Protein AF-A0A970EW71-F1 (afdb_monomer_lite)

Secondary structure (DSSP, 8-state):
-HHHHTT-TTEEEEEE-HHHHTT---TT----EEEEE-TT-HHHHHHHHHHHHHTTS-------------

Structure (mmCIF, N/CA/C/O backbone):
data_AF-A0A970EW71-F1
#
_entry.id   AF-A0A970EW71-F1
#
loop_
_atom_site.group_PDB
_atom_site.id
_atom_site.type_symbol
_atom_site.label_atom_id
_atom_site.label_alt_id
_atom_site.label_comp_id
_atom_site.label_asym_id
_atom_site.label_entity_id
_atom_site.label_seq_id
_atom_site.pdbx_PDB_ins_code
_atom_site.Cartn_x
_atom_site.Cartn_y
_atom_site.Cartn_z
_atom_site.occupancy
_atom_site.B_iso_or_equiv
_atom_site.auth_seq_id
_atom_site.auth_comp_id
_atom_site.auth_asym_id
_atom_site.auth_atom_id
_atom_site.pdbx_PDB_model_num
ATOM 1 N N . MET A 1 1 ? 5.106 -5.520 6.217 1.00 85.56 1 MET A N 1
ATOM 2 C CA . MET A 1 1 ? 3.909 -4.970 5.538 1.00 85.56 1 MET A CA 1
ATOM 3 C C . MET A 1 1 ? 2.703 -5.904 5.636 1.00 85.56 1 MET A C 1
ATOM 5 O O . MET A 1 1 ? 1.797 -5.555 6.379 1.00 85.56 1 MET A O 1
ATOM 9 N N . LYS A 1 2 ? 2.704 -7.109 5.031 1.00 85.81 2 LYS A N 1
ATOM 10 C CA . LYS A 1 2 ? 1.591 -8.082 5.162 1.00 85.81 2 LYS A CA 1
ATOM 11 C C . LYS A 1 2 ? 1.163 -8.326 6.618 1.00 85.81 2 LYS A C 1
ATOM 13 O O . LYS A 1 2 ? 0.016 -8.086 6.955 1.00 85.81 2 LYS A O 1
ATOM 18 N N . GLU A 1 3 ? 2.102 -8.679 7.497 1.00 90.00 3 GLU A N 1
ATOM 19 C CA . GLU A 1 3 ? 1.834 -8.949 8.926 1.00 90.00 3 GLU A CA 1
ATOM 20 C C . GLU A 1 3 ? 1.245 -7.755 9.703 1.00 90.00 3 GLU A C 1
ATOM 22 O O . GLU A 1 3 ? 0.697 -7.934 10.787 1.00 90.00 3 GLU A O 1
ATOM 27 N N . ARG A 1 4 ? 1.380 -6.528 9.178 1.00 92.25 4 ARG A N 1
ATOM 28 C CA . ARG A 1 4 ? 0.853 -5.303 9.799 1.00 92.25 4 ARG A CA 1
ATOM 29 C C . ARG A 1 4 ? -0.534 -4.942 9.272 1.00 92.25 4 ARG A C 1
ATOM 31 O O . ARG A 1 4 ? -1.331 -4.406 10.031 1.00 92.25 4 ARG A O 1
ATOM 38 N N . LEU A 1 5 ? -0.805 -5.243 8.002 1.00 93.56 5 LEU A N 1
ATOM 39 C CA . LEU A 1 5 ? -2.067 -4.931 7.329 1.00 93.56 5 LEU A CA 1
ATOM 40 C C . LEU A 1 5 ? -3.105 -6.050 7.493 1.00 93.56 5 LEU A C 1
ATOM 42 O O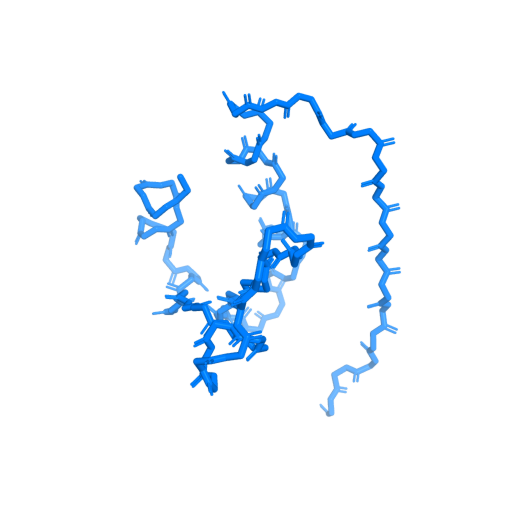 . LEU A 1 5 ? -4.268 -5.760 7.719 1.00 93.56 5 LEU A O 1
ATOM 46 N N . GLU A 1 6 ? -2.688 -7.319 7.451 1.00 92.62 6 GLU A N 1
ATOM 47 C CA . GLU A 1 6 ? -3.569 -8.496 7.555 1.00 92.62 6 GLU A CA 1
ATOM 48 C C . GLU A 1 6 ? -4.439 -8.534 8.834 1.00 92.62 6 GLU A C 1
ATOM 50 O O . GLU A 1 6 ? -5.584 -8.971 8.749 1.00 92.62 6 GLU A O 1
ATOM 55 N N . PRO A 1 7 ? -3.984 -8.057 10.014 1.00 94.88 7 PRO A N 1
ATOM 56 C CA . PRO A 1 7 ? -4.833 -8.002 11.209 1.00 94.88 7 PRO A CA 1
ATOM 57 C C . PRO A 1 7 ? -5.869 -6.865 11.217 1.00 94.88 7 PRO A C 1
ATOM 59 O O . PRO A 1 7 ? -6.722 -6.831 12.109 1.00 94.88 7 PRO A O 1
ATOM 62 N N . LEU A 1 8 ? -5.770 -5.891 10.308 1.00 97.06 8 LEU A N 1
ATOM 63 C CA . LEU A 1 8 ? -6.657 -4.731 10.291 1.00 97.06 8 LEU A CA 1
ATOM 64 C C . LEU A 1 8 ? -8.005 -5.138 9.699 1.00 97.06 8 LEU A C 1
ATOM 66 O O . LEU A 1 8 ? -8.097 -5.489 8.531 1.00 97.06 8 LEU A O 1
ATOM 70 N N . HIS A 1 9 ? -9.065 -5.057 10.506 1.00 96.69 9 HIS A N 1
ATOM 71 C CA . HIS A 1 9 ? -10.408 -5.507 10.116 1.00 96.69 9 HIS A CA 1
ATOM 72 C C . HIS A 1 9 ? -10.981 -4.807 8.874 1.00 96.69 9 HIS A C 1
ATOM 74 O O . HIS A 1 9 ? -11.902 -5.335 8.261 1.00 96.69 9 HIS A O 1
ATOM 80 N N . PHE A 1 10 ? -10.464 -3.623 8.542 1.00 96.62 10 PHE A N 1
ATOM 81 C CA . PHE A 1 10 ? -10.881 -2.831 7.393 1.00 96.62 10 PHE A CA 1
ATOM 82 C C . PHE A 1 10 ? -10.021 -3.081 6.149 1.00 96.62 10 PHE A C 1
ATOM 84 O O . PHE A 1 10 ? -10.320 -2.494 5.125 1.00 96.62 10 PHE A O 1
ATOM 91 N N . VAL A 1 11 ? -8.968 -3.906 6.197 1.00 97.19 11 VAL A N 1
ATOM 92 C CA . VAL A 1 11 ? -8.162 -4.256 5.015 1.00 97.19 11 VAL A CA 1
ATOM 93 C C . VAL A 1 11 ? -8.629 -5.605 4.478 1.00 97.19 11 VAL A C 1
ATOM 95 O O . VAL A 1 11 ? -8.566 -6.615 5.176 1.00 97.19 11 VAL A O 1
ATOM 98 N N . TYR A 1 12 ? -9.080 -5.635 3.228 1.00 96.12 12 TYR A N 1
ATOM 99 C CA . TYR A 1 12 ? -9.601 -6.841 2.587 1.00 96.12 12 TYR A CA 1
ATOM 100 C C . TYR A 1 12 ? -8.524 -7.625 1.844 1.00 96.12 12 TYR A C 1
ATOM 102 O O . TYR A 1 12 ? -8.504 -8.856 1.900 1.00 96.12 12 TYR A O 1
ATOM 110 N N . ALA A 1 13 ? -7.628 -6.928 1.142 1.00 95.75 13 ALA A N 1
ATOM 111 C CA . ALA A 1 13 ? -6.597 -7.563 0.332 1.00 95.75 13 ALA A CA 1
ATOM 112 C C . ALA A 1 13 ? -5.386 -6.653 0.097 1.00 95.75 13 ALA A C 1
ATOM 114 O O . ALA A 1 13 ? -5.456 -5.433 0.216 1.00 95.75 13 ALA A O 1
ATOM 115 N N . MET A 1 14 ? -4.263 -7.275 -0.266 1.00 94.81 14 MET A N 1
ATOM 116 C CA . MET A 1 14 ? -3.058 -6.594 -0.734 1.00 94.81 14 MET A CA 1
ATOM 117 C C . MET A 1 14 ? -2.368 -7.449 -1.798 1.00 94.81 14 MET A C 1
ATOM 119 O O . MET A 1 14 ? -2.173 -8.648 -1.577 1.00 94.81 14 MET A O 1
ATOM 123 N N . TRP A 1 15 ? -1.983 -6.853 -2.924 1.00 94.56 15 TRP A N 1
ATOM 124 C CA . TRP A 1 15 ? -1.298 -7.551 -4.016 1.00 94.56 15 TRP A CA 1
ATOM 125 C C . TRP A 1 15 ? -0.349 -6.625 -4.785 1.00 94.56 15 TRP A C 1
ATOM 127 O O . TRP A 1 15 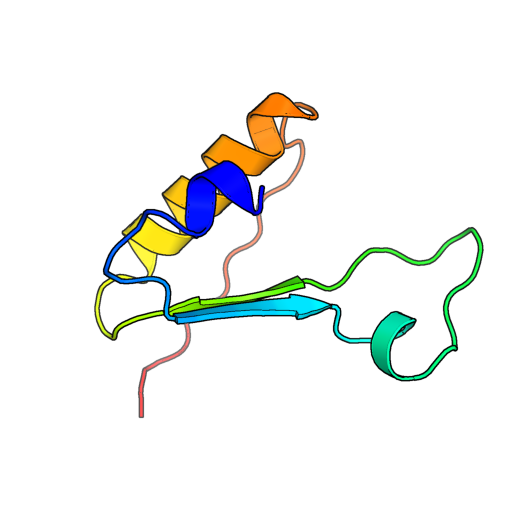? -0.354 -5.411 -4.581 1.00 94.56 15 TRP A O 1
ATOM 137 N N . LEU A 1 16 ? 0.501 -7.230 -5.618 1.00 94.69 16 LEU A N 1
ATOM 138 C CA . LEU A 1 16 ? 1.407 -6.516 -6.514 1.00 94.69 16 LEU A CA 1
ATOM 139 C C . LEU A 1 16 ? 0.715 -6.234 -7.843 1.00 94.69 16 LEU A C 1
ATOM 141 O O . LEU A 1 16 ? -0.002 -7.085 -8.371 1.00 94.69 16 LEU A O 1
ATOM 145 N N . GLU A 1 17 ? 0.956 -5.044 -8.366 1.00 95.19 17 GLU A N 1
ATOM 146 C CA . GLU A 1 17 ? 0.384 -4.548 -9.613 1.00 95.19 17 GLU A CA 1
ATOM 147 C C . GLU A 1 17 ? 1.478 -4.150 -10.606 1.00 95.19 17 GLU A C 1
ATOM 149 O O . GLU A 1 17 ? 2.659 -4.464 -10.434 1.00 95.19 17 GLU A O 1
ATOM 154 N N . GLY A 1 18 ? 1.069 -3.491 -11.688 1.00 96.00 18 GLY A N 1
ATOM 155 C CA . GLY A 1 18 ? 1.987 -2.814 -12.592 1.00 96.00 18 GLY A CA 1
ATOM 156 C C . GLY A 1 18 ? 2.930 -3.777 -13.304 1.00 96.00 18 GLY A C 1
ATOM 157 O O . GLY A 1 18 ? 2.498 -4.798 -13.848 1.00 96.00 18 GLY A O 1
ATOM 158 N N . ALA A 1 19 ? 4.220 -3.434 -13.353 1.00 96.12 19 ALA A N 1
ATOM 159 C CA . ALA A 1 19 ? 5.212 -4.198 -14.113 1.00 96.12 19 ALA A CA 1
ATOM 160 C C . ALA A 1 19 ? 5.389 -5.635 -13.590 1.00 96.12 19 ALA A C 1
ATOM 162 O O . ALA A 1 19 ? 5.624 -6.549 -14.388 1.00 96.12 19 ALA A O 1
ATOM 163 N N . ASP A 1 20 ? 5.228 -5.853 -12.281 1.00 95.75 20 ASP A N 1
ATOM 164 C CA . ASP A 1 20 ? 5.289 -7.185 -11.671 1.00 95.75 20 ASP A CA 1
ATOM 165 C C . ASP A 1 20 ? 4.138 -8.071 -12.173 1.00 95.75 20 ASP A C 1
ATOM 167 O O . ASP A 1 20 ? 4.369 -9.174 -12.680 1.00 95.75 20 ASP A O 1
ATOM 171 N N . ALA A 1 21 ? 2.913 -7.534 -12.175 1.00 94.19 21 ALA A N 1
ATOM 172 C CA . ALA A 1 21 ? 1.708 -8.256 -12.588 1.00 94.19 21 ALA A CA 1
ATOM 173 C C . ALA A 1 21 ? 1.745 -8.744 -14.050 1.00 94.19 21 ALA A C 1
ATOM 175 O O . ALA A 1 21 ? 1.091 -9.732 -14.393 1.00 94.19 21 ALA A O 1
ATOM 176 N N . VAL A 1 22 ? 2.525 -8.086 -14.916 1.00 94.81 22 VAL A N 1
ATOM 177 C CA . VAL A 1 22 ? 2.673 -8.444 -16.340 1.00 94.81 22 VAL A CA 1
ATOM 178 C C . VAL A 1 22 ? 4.033 -9.058 -16.685 1.00 94.81 22 VAL A C 1
ATOM 180 O O . VAL A 1 22 ? 4.339 -9.234 -17.866 1.00 94.81 22 VAL A O 1
ATOM 183 N N . CYS A 1 23 ? 4.845 -9.407 -15.681 1.00 93.75 23 CYS A N 1
ATOM 184 C CA . CYS A 1 23 ? 6.191 -9.964 -15.860 1.00 93.75 23 CYS A CA 1
ATOM 185 C C . CYS A 1 23 ? 7.117 -9.073 -16.716 1.00 93.75 23 CYS A C 1
ATOM 187 O O . CYS A 1 23 ? 7.925 -9.580 -17.496 1.00 93.75 23 CYS A O 1
ATOM 189 N N . ALA A 1 24 ? 6.988 -7.752 -16.581 1.00 96.12 24 ALA A N 1
ATOM 190 C CA . ALA A 1 24 ? 7.805 -6.756 -17.275 1.00 96.12 24 ALA A CA 1
ATOM 191 C C . ALA A 1 24 ? 8.799 -6.034 -16.346 1.00 96.12 24 ALA A C 1
ATOM 193 O O . ALA A 1 24 ? 9.391 -5.040 -16.758 1.00 96.12 24 ALA A O 1
ATOM 194 N N . VAL A 1 25 ? 8.971 -6.516 -15.111 1.00 96.94 25 VAL A N 1
ATOM 195 C CA . VAL A 1 25 ? 9.876 -5.925 -14.117 1.00 96.94 25 VAL A CA 1
ATOM 196 C C . VAL A 1 25 ? 11.344 -6.011 -14.559 1.00 96.94 25 VAL A C 1
ATOM 198 O O . VAL A 1 25 ? 11.785 -7.020 -15.118 1.00 96.94 25 VAL A O 1
ATOM 201 N N . ASP A 1 26 ? 12.111 -4.964 -14.272 1.00 95.88 26 ASP A N 1
ATOM 202 C CA . ASP A 1 26 ? 13.560 -4.898 -14.466 1.00 95.88 26 ASP A CA 1
ATOM 203 C C . ASP A 1 26 ? 14.278 -4.306 -13.237 1.00 95.88 26 ASP A C 1
ATOM 205 O O . ASP A 1 26 ? 13.676 -4.091 -12.186 1.00 95.88 26 ASP A O 1
ATOM 209 N N . GLU A 1 27 ? 15.589 -4.069 -13.344 1.00 96.44 27 GLU A N 1
ATOM 210 C CA . GLU A 1 27 ? 16.407 -3.571 -12.227 1.00 96.44 27 GLU A CA 1
ATOM 211 C C . GLU A 1 27 ? 16.118 -2.117 -11.818 1.00 96.44 27 GLU A C 1
ATOM 213 O O . GLU A 1 27 ? 16.573 -1.679 -10.761 1.00 96.44 27 GLU A O 1
ATOM 218 N N . TYR A 1 28 ? 15.387 -1.370 -12.647 1.00 94.88 28 TYR A N 1
ATOM 219 C CA . TYR A 1 28 ? 15.051 0.036 -12.419 1.00 94.88 28 TYR A CA 1
ATOM 220 C C . TYR A 1 28 ? 13.584 0.243 -12.051 1.00 94.88 28 TYR A C 1
ATOM 222 O O . TYR A 1 28 ? 13.186 1.371 -11.759 1.00 94.88 28 TYR A O 1
ATOM 230 N N . SER A 1 29 ? 12.794 -0.826 -12.083 1.00 95.00 29 SER A N 1
ATOM 231 C CA . SER A 1 29 ? 11.374 -0.793 -11.780 1.00 95.00 29 SER A CA 1
ATOM 232 C C . SER A 1 29 ? 11.145 -0.542 -10.289 1.00 95.00 29 SER A C 1
ATOM 234 O O . SER A 1 29 ? 11.818 -1.111 -9.426 1.00 95.00 29 SER A O 1
ATOM 236 N N . ASP A 1 30 ? 10.178 0.315 -9.990 1.00 94.50 30 ASP A N 1
ATOM 237 C CA . ASP A 1 30 ? 9.579 0.427 -8.670 1.00 94.50 30 ASP A CA 1
ATOM 238 C C . ASP A 1 30 ? 8.596 -0.728 -8.410 1.00 94.50 30 ASP A C 1
ATOM 240 O O . ASP A 1 30 ? 8.411 -1.630 -9.231 1.00 94.50 30 ASP A O 1
ATOM 244 N N . ILE A 1 31 ? 8.031 -0.753 -7.201 1.00 93.00 31 ILE A N 1
ATOM 245 C CA . ILE A 1 31 ? 7.082 -1.779 -6.770 1.00 93.00 31 ILE A CA 1
ATOM 246 C C . ILE A 1 31 ? 5.712 -1.128 -6.605 1.00 93.00 31 ILE A C 1
ATOM 248 O O . ILE A 1 31 ? 5.510 -0.326 -5.691 1.00 93.00 31 ILE A O 1
ATOM 252 N N . ASP A 1 32 ? 4.763 -1.546 -7.436 1.00 95.00 32 ASP A N 1
ATOM 253 C CA . ASP A 1 32 ? 3.360 -1.163 -7.325 1.00 95.00 32 ASP A CA 1
ATOM 254 C C . ASP A 1 32 ? 2.624 -2.104 -6.363 1.00 95.00 32 ASP A C 1
ATOM 256 O O . ASP A 1 32 ? 2.570 -3.320 -6.570 1.00 95.00 32 ASP A O 1
ATOM 260 N N . ILE A 1 33 ? 2.033 -1.548 -5.304 1.00 93.56 33 ILE A N 1
ATOM 261 C CA . ILE A 1 33 ? 1.229 -2.292 -4.326 1.00 93.56 33 ILE A CA 1
ATOM 262 C C . ILE A 1 33 ? -0.181 -1.719 -4.308 1.00 93.56 33 ILE A C 1
ATOM 264 O O . ILE A 1 33 ? -0.363 -0.523 -4.077 1.00 93.56 33 ILE A O 1
ATOM 268 N N . TRP A 1 34 ? -1.178 -2.590 -4.445 1.00 95.00 34 TRP A N 1
ATOM 269 C CA . TRP A 1 34 ? -2.569 -2.252 -4.160 1.00 95.00 34 TRP A CA 1
ATOM 270 C C . TRP A 1 34 ? -2.94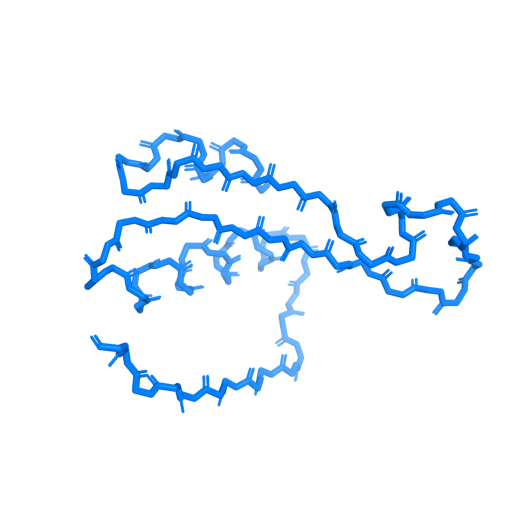4 -2.755 -2.765 1.00 95.00 34 TRP A C 1
ATOM 272 O O . TRP A 1 34 ? -2.625 -3.889 -2.402 1.00 95.00 34 TRP A O 1
ATOM 282 N N . VAL A 1 35 ? -3.632 -1.918 -1.987 1.00 95.50 35 VAL A N 1
ATOM 283 C CA . VAL A 1 35 ? -4.332 -2.300 -0.752 1.00 95.50 35 VAL A CA 1
ATOM 284 C C . VAL A 1 35 ? -5.821 -2.007 -0.927 1.00 95.50 35 VAL A C 1
ATOM 286 O O . VAL A 1 35 ? -6.188 -0.866 -1.192 1.00 95.50 35 VAL A O 1
ATOM 289 N N . ASP A 1 36 ? -6.657 -3.033 -0.806 1.00 95.88 36 ASP A N 1
ATOM 290 C CA . ASP A 1 36 ? -8.118 -2.919 -0.823 1.00 95.88 36 ASP A CA 1
ATOM 291 C C . ASP A 1 36 ? -8.647 -2.869 0.612 1.00 95.88 36 ASP A C 1
ATOM 293 O O . ASP A 1 36 ? -8.209 -3.654 1.463 1.00 95.88 36 ASP A O 1
ATOM 297 N N . PHE A 1 37 ? -9.544 -1.930 0.897 1.00 95.75 37 PHE A N 1
ATOM 298 C CA . PHE A 1 37 ? -10.008 -1.627 2.246 1.00 95.75 37 PHE A CA 1
ATOM 299 C C . PHE A 1 37 ? -11.436 -1.063 2.266 1.00 95.75 37 PHE A C 1
ATOM 301 O O . PHE A 1 37 ? -11.961 -0.625 1.249 1.00 95.75 37 PHE A O 1
ATOM 308 N N . GLU A 1 38 ? -12.059 -1.094 3.444 1.00 96.25 38 GLU A N 1
ATOM 309 C CA . GLU A 1 38 ? -13.423 -0.620 3.701 1.00 96.25 38 GLU A CA 1
ATOM 310 C C . GLU A 1 38 ? -13.583 0.882 3.432 1.00 96.25 38 GLU A C 1
ATOM 312 O O . GLU A 1 38 ? -12.708 1.694 3.754 1.00 96.25 38 GLU A O 1
ATOM 317 N N . ASP A 1 39 ? -14.752 1.266 2.921 1.00 92.06 39 ASP A N 1
ATOM 318 C CA . ASP A 1 39 ? -15.076 2.667 2.673 1.00 92.06 39 ASP A CA 1
ATOM 319 C C . ASP A 1 39 ? -14.965 3.504 3.962 1.00 92.06 39 ASP A C 1
ATOM 321 O O . ASP A 1 39 ? -15.240 3.047 5.070 1.00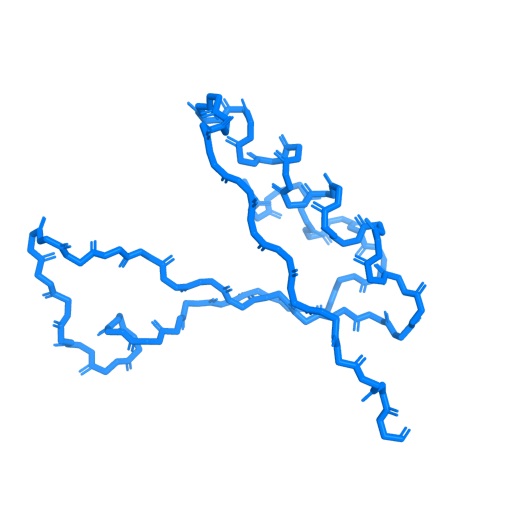 92.06 39 ASP A O 1
ATOM 325 N N . ALA A 1 40 ? -14.588 4.777 3.815 1.00 92.56 40 ALA A N 1
ATOM 326 C CA . ALA A 1 40 ? -14.354 5.728 4.910 1.00 92.56 40 ALA A CA 1
ATOM 327 C C . ALA A 1 40 ? -13.140 5.450 5.827 1.00 92.56 40 ALA A C 1
ATOM 329 O O . ALA A 1 40 ? -12.903 6.258 6.723 1.00 92.56 40 ALA A O 1
ATOM 330 N N . TYR A 1 41 ? -12.336 4.409 5.571 1.00 95.06 41 TYR A N 1
ATOM 331 C CA . TYR A 1 41 ? -11.065 4.140 6.273 1.00 95.06 41 TYR A CA 1
ATOM 332 C C . TYR A 1 41 ? -9.820 4.590 5.486 1.00 95.06 41 TYR A C 1
ATOM 334 O O . TYR A 1 41 ? -8.717 4.101 5.721 1.00 95.06 41 TYR A O 1
ATOM 342 N N . GLU A 1 42 ? -9.976 5.511 4.530 1.00 92.69 42 GLU A N 1
ATOM 343 C CA . GLU A 1 42 ? -8.898 5.960 3.635 1.00 92.69 42 GLU A CA 1
ATOM 344 C C . GLU A 1 42 ? -7.680 6.504 4.406 1.00 92.69 42 GLU A C 1
ATOM 346 O O . GLU A 1 42 ? -6.543 6.093 4.167 1.00 92.69 42 GLU A O 1
ATOM 351 N N . GLU A 1 43 ? -7.905 7.390 5.380 1.00 93.56 43 GLU A N 1
ATOM 352 C CA . GLU A 1 43 ? -6.816 7.999 6.152 1.00 93.56 43 GLU A CA 1
ATOM 353 C C . GLU A 1 43 ? -6.149 6.974 7.093 1.00 93.56 43 GLU A C 1
ATOM 355 O O . GLU A 1 43 ? -4.923 6.967 7.234 1.00 93.56 43 GLU A O 1
ATOM 360 N N . GLU A 1 44 ? -6.918 6.069 7.705 1.00 95.88 44 GLU A N 1
ATOM 361 C CA . GLU A 1 44 ? -6.406 4.963 8.520 1.00 95.88 44 GLU A CA 1
ATOM 362 C C . GLU A 1 44 ? -5.581 3.972 7.690 1.00 95.88 44 GLU A C 1
ATOM 364 O O . GLU A 1 44 ? -4.532 3.507 8.149 1.00 95.88 44 GLU A O 1
ATOM 369 N N . ALA A 1 45 ? -6.017 3.671 6.465 1.00 94.62 45 ALA A N 1
ATOM 370 C CA . ALA A 1 45 ? -5.288 2.821 5.535 1.00 94.62 45 ALA A CA 1
ATOM 371 C C . ALA A 1 45 ? -3.950 3.460 5.139 1.00 94.62 45 ALA A C 1
ATOM 373 O O . ALA A 1 45 ? -2.912 2.797 5.232 1.00 94.62 45 ALA A O 1
ATOM 374 N N . TYR A 1 46 ? -3.933 4.755 4.801 1.00 93.31 46 TYR A N 1
ATOM 375 C CA . TYR A 1 46 ? -2.688 5.478 4.519 1.00 93.31 46 TYR A CA 1
ATOM 376 C C . TYR A 1 46 ? -1.725 5.446 5.704 1.00 93.31 46 TYR A C 1
ATOM 378 O O . TYR A 1 46 ? -0.555 5.100 5.540 1.00 93.31 46 TYR A O 1
ATOM 386 N N . GLN A 1 47 ? -2.207 5.730 6.915 1.00 94.81 47 GLN A N 1
ATOM 387 C CA . GLN A 1 47 ? -1.375 5.694 8.121 1.00 94.81 47 GLN A CA 1
ATOM 388 C C . GLN A 1 47 ? -0.811 4.296 8.401 1.00 94.81 47 GLN A C 1
ATOM 390 O O . GLN A 1 47 ? 0.356 4.168 8.778 1.00 94.81 47 GLN A O 1
ATOM 395 N N . ALA A 1 48 ? -1.611 3.245 8.209 1.00 95.19 48 ALA A N 1
ATOM 396 C CA . ALA A 1 48 ? -1.168 1.870 8.401 1.00 95.19 48 ALA A CA 1
ATOM 397 C C . ALA A 1 48 ? -0.064 1.478 7.407 1.00 95.19 48 ALA A C 1
ATOM 399 O O . ALA A 1 48 ? 0.953 0.905 7.811 1.00 95.19 48 ALA A O 1
ATOM 400 N N . VAL A 1 49 ? -0.235 1.821 6.126 1.00 95.00 49 VAL A N 1
ATOM 401 C CA . VAL A 1 49 ? 0.771 1.582 5.082 1.00 95.00 49 VAL A CA 1
ATOM 402 C C . VAL A 1 49 ? 2.044 2.378 5.369 1.00 95.00 49 VAL A C 1
ATOM 404 O O . VAL A 1 49 ? 3.132 1.806 5.375 1.00 95.00 49 VAL A O 1
ATOM 407 N N . GLU A 1 50 ? 1.926 3.666 5.695 1.00 94.44 50 GLU A N 1
ATOM 408 C CA . GLU A 1 50 ? 3.070 4.528 6.014 1.00 94.44 50 GLU A CA 1
ATOM 409 C C . GLU A 1 50 ? 3.850 4.026 7.227 1.00 94.44 50 GLU A C 1
ATOM 411 O O . GLU A 1 50 ? 5.081 3.957 7.191 1.00 94.44 50 GLU A O 1
ATOM 416 N N . SER A 1 51 ? 3.150 3.620 8.289 1.00 94.25 51 SER A N 1
ATOM 417 C CA . SER A 1 51 ? 3.778 3.029 9.468 1.00 94.25 51 SER A CA 1
ATOM 418 C C . SER A 1 51 ? 4.518 1.739 9.115 1.00 94.25 51 SER A C 1
ATOM 420 O O . SER A 1 51 ? 5.623 1.520 9.604 1.00 94.25 51 SER A O 1
ATOM 422 N N . ALA A 1 52 ? 3.932 0.886 8.271 1.00 94.31 52 ALA A N 1
ATOM 423 C CA . ALA A 1 52 ? 4.545 -0.374 7.873 1.00 94.31 52 ALA A CA 1
ATOM 424 C C . ALA A 1 52 ? 5.768 -0.181 6.957 1.00 94.31 52 ALA A C 1
ATOM 426 O O . ALA A 1 52 ? 6.729 -0.941 7.070 1.00 94.31 52 ALA A O 1
ATOM 427 N N . LEU A 1 53 ? 5.749 0.815 6.066 1.00 93.88 53 LEU A N 1
ATOM 428 C CA . LEU A 1 53 ? 6.888 1.169 5.210 1.00 93.88 53 LEU A CA 1
ATOM 429 C C . LEU A 1 53 ? 8.013 1.839 6.009 1.00 93.88 53 LEU A C 1
ATOM 431 O O . LEU A 1 53 ? 9.185 1.540 5.782 1.00 93.88 53 LEU A O 1
ATOM 435 N N . SER A 1 54 ? 7.663 2.665 6.999 1.00 93.69 54 SER A N 1
ATOM 436 C CA . SER A 1 54 ? 8.626 3.369 7.860 1.00 93.69 54 SER A CA 1
ATOM 437 C C . SER A 1 54 ? 9.507 2.432 8.698 1.00 93.69 54 SER A C 1
ATOM 439 O O . SER A 1 54 ? 10.593 2.821 9.121 1.00 93.69 54 SER A O 1
ATOM 441 N N . GLU A 1 55 ? 9.066 1.192 8.934 1.00 93.06 55 GLU A N 1
ATOM 442 C CA . GLU A 1 55 ? 9.875 0.151 9.586 1.00 93.06 55 GLU A CA 1
ATOM 443 C C . GLU A 1 55 ? 10.996 -0.388 8.681 1.00 93.06 55 GLU A C 1
ATOM 445 O O . GLU A 1 55 ? 11.981 -0.928 9.183 1.00 93.06 55 GLU A O 1
ATOM 450 N N . ILE A 1 56 ? 10.858 -0.242 7.360 1.00 92.50 56 ILE A N 1
ATOM 451 C CA . ILE A 1 56 ? 11.860 -0.660 6.372 1.00 92.50 56 ILE A CA 1
ATOM 452 C C . ILE A 1 56 ? 12.867 0.471 6.151 1.00 92.50 56 ILE A C 1
ATOM 454 O O . ILE A 1 56 ? 14.077 0.254 6.195 1.00 92.50 56 ILE A O 1
ATOM 458 N N . SER A 1 57 ? 12.365 1.683 5.915 1.00 93.56 57 SER A N 1
ATOM 459 C CA . SER A 1 57 ? 13.163 2.891 5.721 1.00 93.56 57 SER A CA 1
ATOM 460 C C . SER A 1 57 ? 12.306 4.126 5.972 1.00 93.56 57 SER A C 1
ATOM 462 O O . SER A 1 57 ? 11.092 4.089 5.803 1.00 93.56 57 SER A O 1
ATOM 464 N N . ALA A 1 58 ? 12.941 5.246 6.319 1.00 94.00 58 ALA A N 1
ATOM 465 C CA . ALA A 1 58 ? 12.252 6.528 6.379 1.00 94.00 58 ALA A CA 1
ATOM 466 C C . ALA A 1 58 ? 11.633 6.879 5.016 1.00 94.00 58 ALA A C 1
ATOM 468 O O . ALA A 1 58 ? 12.280 6.717 3.980 1.00 94.00 58 ALA A O 1
ATOM 469 N N . ILE A 1 59 ? 10.400 7.386 5.049 1.00 93.75 59 ILE A N 1
ATOM 470 C CA . ILE A 1 59 ? 9.713 7.929 3.876 1.00 93.75 59 ILE A CA 1
ATOM 471 C C . ILE A 1 59 ? 10.303 9.311 3.588 1.00 93.75 59 ILE A C 1
ATOM 473 O O . ILE A 1 59 ? 10.240 10.211 4.427 1.00 93.75 59 ILE A O 1
ATOM 477 N N . ASP A 1 60 ? 10.890 9.472 2.409 1.00 94.69 60 ASP A N 1
ATOM 478 C CA . ASP A 1 60 ? 11.520 10.709 1.943 1.00 94.69 60 ASP A CA 1
ATOM 479 C C . ASP A 1 60 ? 10.563 11.594 1.127 1.00 94.69 60 ASP A C 1
ATOM 481 O O . ASP A 1 60 ? 10.713 12.818 1.111 1.00 94.69 60 ASP A O 1
ATOM 485 N N . TYR A 1 61 ? 9.548 10.993 0.498 1.00 93.25 61 TYR A N 1
ATOM 486 C CA . TYR A 1 61 ? 8.542 11.678 -0.302 1.00 93.25 61 TYR A CA 1
ATOM 487 C C . TYR A 1 61 ? 7.141 11.071 -0.125 1.00 93.25 61 TYR A C 1
ATOM 489 O O . TYR A 1 61 ? 6.961 9.858 -0.166 1.00 93.25 61 TYR A O 1
ATOM 497 N N . LYS A 1 62 ? 6.129 11.935 0.039 1.00 91.25 62 LYS A N 1
ATOM 498 C CA . LYS A 1 62 ? 4.708 11.562 0.117 1.00 91.25 62 LYS A CA 1
ATOM 499 C C . LYS A 1 62 ? 3.895 12.426 -0.839 1.00 91.25 62 LYS A C 1
ATOM 501 O O . LYS A 1 62 ? 3.916 13.654 -0.744 1.00 91.25 62 LYS A O 1
ATOM 506 N N . TYR A 1 63 ? 3.135 11.775 -1.711 1.00 91.31 63 TYR A N 1
ATOM 507 C CA . TYR A 1 63 ? 2.184 12.414 -2.612 1.00 91.31 63 TYR A CA 1
ATOM 508 C C . TYR A 1 63 ? 0.835 11.709 -2.507 1.00 91.31 63 TYR A C 1
ATOM 510 O O . TYR A 1 63 ? 0.762 10.493 -2.637 1.00 91.31 63 TYR A O 1
ATOM 518 N N . VAL A 1 64 ? -0.221 12.476 -2.237 1.00 87.38 64 VAL A N 1
ATOM 519 C CA . VAL A 1 64 ? -1.581 11.957 -2.045 1.00 87.38 64 VAL A CA 1
ATOM 520 C C . VAL A 1 64 ? -2.506 12.664 -3.022 1.00 87.38 64 VAL A C 1
ATOM 522 O O . VAL A 1 64 ? -2.561 13.897 -3.046 1.00 87.38 64 VAL A O 1
ATOM 525 N N . VAL A 1 65 ? -3.248 11.885 -3.808 1.00 89.00 65 VAL A N 1
ATOM 526 C CA . VAL A 1 65 ? -4.272 12.390 -4.725 1.00 89.00 65 VAL A CA 1
ATOM 527 C C . VAL A 1 65 ? -5.634 12.015 -4.170 1.00 89.00 65 VAL A C 1
ATOM 529 O O . VAL A 1 65 ? -5.954 10.839 -4.049 1.00 89.00 65 VAL A O 1
ATOM 532 N N . LYS A 1 66 ? -6.444 13.025 -3.840 1.00 84.81 66 LYS A N 1
ATOM 533 C CA . LYS A 1 66 ? -7.817 12.802 -3.385 1.00 84.81 66 LYS A CA 1
ATOM 534 C C . LYS A 1 66 ? -8.740 12.701 -4.589 1.00 84.81 66 LYS A C 1
A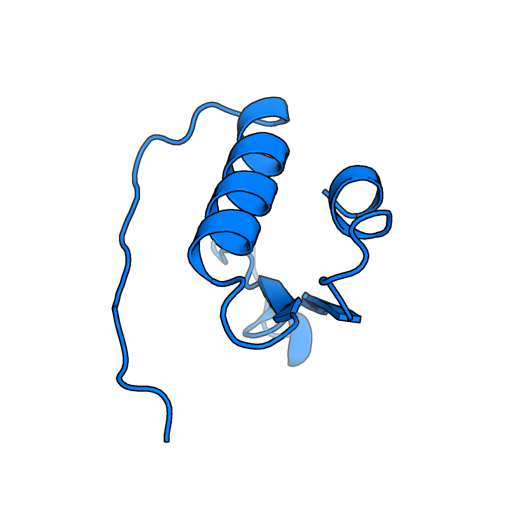TOM 536 O O . LYS A 1 66 ? -8.808 13.627 -5.400 1.00 84.81 66 LYS A O 1
ATOM 541 N N . HIS A 1 67 ? -9.478 11.604 -4.664 1.00 79.88 67 HIS A N 1
ATOM 542 C CA . HIS A 1 67 ? -10.570 11.434 -5.610 1.00 79.88 67 HIS A CA 1
ATOM 543 C C . HIS A 1 67 ? -11.898 11.488 -4.861 1.00 79.88 67 HIS A C 1
ATOM 545 O O . HIS A 1 67 ? -12.001 11.066 -3.714 1.00 79.88 67 HIS A O 1
ATOM 551 N N . SER A 1 68 ? -12.926 12.048 -5.494 1.00 78.50 68 SER A N 1
ATOM 552 C CA . SER A 1 68 ? -14.283 11.897 -4.975 1.00 78.50 68 SER A CA 1
ATOM 553 C C . SER A 1 68 ? -14.677 10.430 -5.125 1.00 78.50 68 SER A C 1
ATOM 555 O O . SER A 1 68 ? -14.595 9.903 -6.236 1.00 78.50 68 SER A O 1
ATOM 557 N N . HIS A 1 69 ? -15.089 9.786 -4.032 1.00 60.84 69 HIS A N 1
ATOM 558 C CA . HIS A 1 69 ? -15.768 8.496 -4.129 1.00 60.84 69 HIS A CA 1
ATOM 559 C C . HIS A 1 69 ? -17.011 8.654 -5.035 1.00 60.84 69 HIS A C 1
ATOM 561 O O . HIS A 1 69 ? -17.655 9.710 -4.965 1.00 60.84 69 HIS A O 1
ATOM 567 N N . PRO A 1 70 ? -17.304 7.678 -5.918 1.00 56.56 70 PRO A N 1
ATOM 568 C CA . PRO A 1 70 ? -18.533 7.651 -6.712 1.00 56.56 70 PRO A CA 1
ATOM 569 C C . PRO A 1 70 ? -19.814 7.796 -5.882 1.00 56.56 70 PRO A C 1
ATOM 571 O O . PRO A 1 70 ? -19.827 7.342 -4.716 1.00 56.56 70 PRO A O 1
#

pLDDT: mean 92.48, std 6.79, range [56.56, 97.19]

Foldseek 3Di:
DCVQQVPDPFWDDKDWDDCVVVVNDDPPDDTHMDIHGHPPCVVVVVVSVQVVVV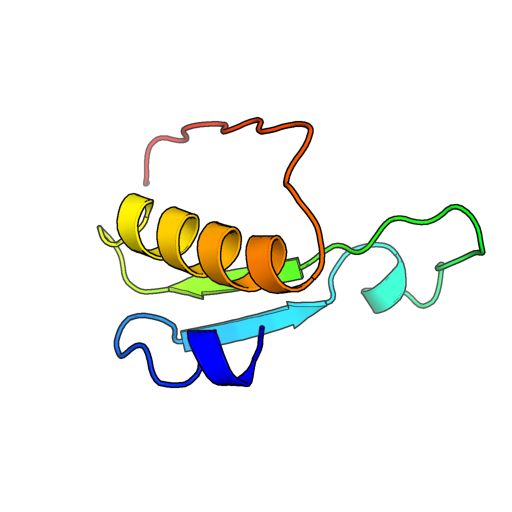VVHHDPDDDDDDDDDD

Radius of gyration: 13.35 Å; chains: 1; bounding box: 35×23×28 Å

Sequence (70 aa):
MKERLEPLHFVYAMWLEGADAVCAVDEYSDIDIWVDFEDAYEEEAYQAVESALSEISAIDYKYVVKHSHP